Protein AF-A0A3A6MYH5-F1 (afdb_monomer_lite)

Structure (mmCIF, N/CA/C/O backbone):
data_AF-A0A3A6MYH5-F1
#
_entry.id   AF-A0A3A6MYH5-F1
#
loop_
_atom_site.group_PDB
_atom_site.id
_atom_site.type_symbol
_atom_site.label_atom_id
_atom_site.label_alt_id
_atom_site.label_comp_id
_atom_site.label_asym_id
_atom_site.label_entity_id
_atom_site.label_seq_id
_atom_site.pdbx_PDB_ins_code
_atom_site.Cartn_x
_atom_site.Cartn_y
_atom_site.Cartn_z
_atom_site.occupancy
_atom_site.B_iso_or_equiv
_atom_site.auth_seq_id
_atom_site.auth_comp_id
_atom_site.auth_asym_id
_atom_site.auth_atom_id
_atom_site.pdbx_PDB_model_num
ATOM 1 N N . PRO A 1 1 ? -27.499 5.795 -6.110 1.00 63.06 1 PRO A N 1
ATOM 2 C CA . PRO A 1 1 ? -26.720 5.529 -4.875 1.00 63.06 1 PRO A CA 1
ATOM 3 C C . PRO A 1 1 ? -27.034 6.570 -3.789 1.00 63.06 1 PRO A C 1
ATOM 5 O O . PRO A 1 1 ? -27.106 7.754 -4.104 1.00 63.06 1 PRO A O 1
ATOM 8 N N . LEU A 1 2 ? -27.246 6.127 -2.545 1.00 80.38 2 LEU A N 1
ATOM 9 C CA . LEU A 1 2 ? -27.516 6.984 -1.386 1.00 80.38 2 LEU A CA 1
ATOM 10 C C . LEU A 1 2 ? -26.314 6.906 -0.435 1.00 80.38 2 LEU A C 1
ATOM 12 O O . LEU A 1 2 ? -25.912 5.806 -0.068 1.00 80.38 2 LEU A O 1
ATOM 16 N N . ALA A 1 3 ? -25.744 8.046 -0.048 1.00 82.69 3 ALA A N 1
ATOM 17 C CA . ALA A 1 3 ? -24.767 8.112 1.037 1.00 82.69 3 ALA A CA 1
ATOM 18 C C . ALA A 1 3 ? -25.506 8.393 2.352 1.00 82.69 3 ALA A C 1
ATOM 20 O O . ALA A 1 3 ? -26.440 9.197 2.372 1.00 82.69 3 ALA A O 1
ATOM 21 N N . ARG A 1 4 ? -25.102 7.736 3.442 1.00 90.00 4 ARG A N 1
ATOM 22 C CA . ARG A 1 4 ? -25.662 7.949 4.781 1.00 90.00 4 ARG A CA 1
ATOM 23 C C . ARG A 1 4 ? -24.525 8.217 5.757 1.00 90.00 4 ARG A C 1
ATOM 25 O O . ARG A 1 4 ? -23.512 7.530 5.717 1.00 90.00 4 ARG A O 1
ATOM 32 N N . ALA A 1 5 ? -24.717 9.207 6.616 1.00 91.62 5 ALA A N 1
ATOM 33 C CA . ALA A 1 5 ? -23.819 9.479 7.724 1.00 91.62 5 ALA A CA 1
ATOM 34 C C . ALA A 1 5 ? -24.320 8.765 8.982 1.00 91.62 5 ALA A C 1
ATOM 36 O O . ALA A 1 5 ? -25.528 8.679 9.213 1.00 91.62 5 ALA A O 1
ATOM 37 N N . TYR A 1 6 ? -23.382 8.288 9.790 1.00 93.81 6 TYR A N 1
ATOM 38 C CA . TYR A 1 6 ? -23.635 7.743 11.116 1.00 93.81 6 TYR A CA 1
ATOM 39 C C . TYR A 1 6 ? -22.732 8.466 12.112 1.00 93.81 6 TYR A C 1
ATOM 41 O O . TYR A 1 6 ? -21.591 8.795 11.790 1.00 93.81 6 TYR A O 1
ATOM 49 N N . THR A 1 7 ? -23.245 8.718 13.313 1.00 95.06 7 THR A N 1
ATOM 50 C CA . THR A 1 7 ? -22.445 9.235 14.426 1.00 95.06 7 THR A CA 1
ATOM 51 C C . THR A 1 7 ? -21.938 8.054 15.237 1.00 95.06 7 THR A C 1
ATOM 53 O O . THR A 1 7 ? -22.735 7.252 15.719 1.00 95.06 7 THR A O 1
ATOM 56 N N . VAL A 1 8 ? -20.620 7.955 15.373 1.00 93.06 8 VAL A N 1
ATOM 57 C CA . VAL A 1 8 ? -19.935 6.945 16.187 1.00 93.06 8 VAL A CA 1
ATOM 58 C C . VAL A 1 8 ? -19.136 7.639 17.285 1.00 93.06 8 VAL A C 1
ATOM 60 O O . VAL A 1 8 ? -18.757 8.801 17.133 1.00 93.06 8 VAL A O 1
ATOM 63 N N . PHE A 1 9 ? -18.891 6.928 18.382 1.00 90.56 9 PHE A N 1
ATOM 64 C CA . PHE A 1 9 ? -18.101 7.402 19.516 1.00 90.56 9 PHE A CA 1
ATOM 65 C C . PHE A 1 9 ? -16.947 6.431 19.736 1.00 90.56 9 PHE A C 1
ATOM 67 O O . PHE A 1 9 ? -17.145 5.216 19.681 1.00 90.56 9 PHE A O 1
ATOM 74 N N . ASN A 1 10 ? -15.746 6.957 19.968 1.00 89.19 10 ASN A N 1
ATOM 75 C CA . ASN A 1 10 ? -14.631 6.133 20.416 1.00 89.19 10 ASN A CA 1
ATOM 76 C C . ASN A 1 10 ? -14.952 5.583 21.819 1.00 89.19 10 ASN A C 1
ATOM 78 O O . ASN A 1 10 ? -15.598 6.264 22.616 1.00 89.19 10 ASN A O 1
ATOM 82 N N . VAL A 1 11 ? -14.491 4.369 22.128 1.00 86.44 11 VAL A N 1
ATOM 83 C CA . VAL A 1 11 ? -14.696 3.715 23.432 1.00 86.44 11 VAL A CA 1
ATOM 84 C C . VAL A 1 11 ? -14.285 4.615 24.603 1.00 86.44 11 VAL A C 1
ATOM 86 O O . VAL A 1 11 ? -14.998 4.669 25.603 1.00 86.44 11 VAL A O 1
ATOM 89 N N . GLU A 1 12 ? -13.205 5.388 24.464 1.00 86.06 12 GLU A N 1
ATOM 90 C CA . GLU A 1 12 ? -12.712 6.329 25.482 1.00 86.06 12 GLU A CA 1
ATOM 91 C C . GLU A 1 12 ? -13.700 7.465 25.800 1.00 86.06 12 GLU A C 1
ATOM 93 O O . GLU A 1 12 ? -13.618 8.101 26.851 1.00 86.06 12 GLU A O 1
ATOM 98 N N . GLN A 1 13 ? -14.658 7.727 24.907 1.00 91.06 13 GLN A N 1
ATOM 99 C CA . GLN A 1 13 ? -15.693 8.749 25.080 1.00 91.06 13 GLN A CA 1
ATOM 100 C C . GLN A 1 13 ? -16.941 8.208 25.797 1.00 91.06 13 GLN A C 1
ATOM 102 O O . GLN A 1 13 ? -17.850 8.978 26.121 1.00 91.06 13 GLN A O 1
ATOM 107 N N . CYS A 1 14 ? -17.010 6.900 26.050 1.00 90.69 14 CYS A N 1
ATOM 108 C CA . CYS A 1 14 ? -18.156 6.233 26.654 1.00 90.69 14 CYS A CA 1
ATOM 109 C C . CYS A 1 14 ? -17.883 5.844 28.117 1.00 90.69 14 CYS A C 1
ATOM 111 O O . CYS A 1 14 ? -16.757 5.582 28.525 1.00 90.69 14 CYS A O 1
ATOM 113 N N . LYS A 1 15 ? -18.941 5.785 28.934 1.00 89.81 15 LYS A N 1
ATOM 114 C CA . LYS A 1 15 ? -18.888 5.324 30.334 1.00 89.81 15 LYS A CA 1
ATOM 115 C C . LYS A 1 15 ? -19.755 4.082 30.500 1.00 89.81 15 LYS A C 1
ATOM 117 O O . LYS A 1 15 ? -20.786 3.976 29.847 1.00 89.81 15 LYS A O 1
ATOM 122 N N . GLY A 1 16 ? -19.369 3.187 31.409 1.00 88.75 16 GLY A N 1
ATOM 123 C CA . GLY A 1 16 ? -20.146 1.981 31.728 1.00 88.75 16 GLY A CA 1
ATOM 124 C C . GLY A 1 16 ? -20.077 0.874 30.672 1.00 88.75 16 GLY A C 1
ATOM 125 O O . GLY A 1 16 ? -20.855 -0.071 30.750 1.00 88.75 16 GLY A O 1
ATOM 126 N N . LEU A 1 17 ? -19.161 0.975 29.702 1.00 85.56 17 LEU A N 1
ATOM 127 C CA . LEU A 1 17 ? -18.882 -0.108 28.765 1.00 85.56 17 LEU A CA 1
ATOM 128 C C . LEU A 1 17 ? -17.960 -1.139 29.419 1.00 85.56 17 LEU A C 1
ATOM 130 O O . LEU A 1 17 ? -16.910 -0.789 29.955 1.00 85.56 17 LEU A O 1
ATOM 134 N N . TYR A 1 18 ? -18.350 -2.406 29.330 1.00 81.94 18 TYR A N 1
ATOM 135 C CA . TYR A 1 18 ? -17.511 -3.548 29.672 1.00 81.94 18 TYR A CA 1
ATOM 136 C C . TYR A 1 18 ? -17.090 -4.221 28.371 1.00 81.94 18 TYR A C 1
ATOM 138 O O . TYR A 1 18 ? -17.851 -4.991 27.789 1.00 81.94 18 TYR A O 1
ATOM 146 N N . LEU A 1 19 ? -15.896 -3.882 27.896 1.00 79.88 19 LEU A N 1
ATOM 147 C CA . LEU A 1 19 ? -15.294 -4.477 26.709 1.00 79.88 19 LEU A CA 1
ATOM 148 C C . LEU A 1 19 ? -14.090 -5.325 27.128 1.00 79.88 19 LEU A C 1
ATOM 150 O O . LEU A 1 19 ? -13.456 -5.007 28.141 1.00 79.88 19 LEU A O 1
ATOM 154 N N . PRO A 1 20 ? -13.763 -6.393 26.380 1.00 79.12 20 PRO A N 1
ATOM 155 C CA . PRO A 1 20 ? -12.458 -7.022 26.524 1.00 79.12 20 PRO A CA 1
ATOM 156 C C . PRO A 1 20 ? -11.370 -5.957 26.340 1.00 79.12 20 PRO A C 1
ATOM 158 O O . PRO A 1 20 ? -11.556 -4.999 25.583 1.00 79.12 20 PRO A O 1
ATOM 161 N N . ALA A 1 21 ? -10.257 -6.098 27.062 1.00 72.19 21 ALA A N 1
ATOM 162 C CA . ALA A 1 21 ? -9.110 -5.231 26.837 1.00 72.19 21 ALA A CA 1
ATOM 163 C C . ALA A 1 21 ? -8.733 -5.312 25.353 1.00 72.19 21 ALA A C 1
ATOM 165 O O . ALA A 1 21 ? -8.678 -6.408 24.796 1.00 72.19 21 ALA A O 1
ATOM 166 N N . LEU A 1 22 ? -8.504 -4.157 24.722 1.00 68.06 22 LEU A N 1
ATOM 167 C CA . LEU A 1 22 ? -7.822 -4.145 23.436 1.00 68.06 22 LEU A CA 1
ATOM 168 C C . LEU A 1 22 ? -6.457 -4.775 23.693 1.00 68.06 22 LEU A C 1
ATOM 170 O O . LEU A 1 22 ? -5.698 -4.266 24.522 1.00 68.06 22 LEU A O 1
ATOM 174 N N . GLU A 1 23 ? -6.186 -5.913 23.060 1.00 62.78 23 GLU A N 1
ATOM 175 C CA . GLU A 1 23 ? -4.842 -6.465 23.100 1.00 62.78 23 GLU A CA 1
ATOM 176 C C . GLU A 1 23 ? -3.922 -5.411 22.493 1.00 62.78 23 GLU A C 1
ATOM 178 O O . GLU A 1 23 ? -4.184 -4.885 21.408 1.00 62.78 23 GLU A O 1
ATOM 183 N N . ALA A 1 24 ? -2.896 -5.016 23.247 1.00 58.56 24 ALA A N 1
ATOM 184 C CA . ALA A 1 24 ? -1.855 -4.185 22.677 1.00 58.56 24 ALA A CA 1
ATOM 185 C C . ALA A 1 24 ? -1.285 -4.967 21.494 1.00 58.56 24 ALA A C 1
ATOM 187 O O . ALA A 1 24 ? -0.950 -6.140 21.668 1.00 58.56 24 ALA A O 1
ATOM 188 N N . SER A 1 25 ? -1.202 -4.340 20.316 1.00 60.69 25 SER A N 1
ATOM 189 C CA . SER A 1 25 ? -0.478 -4.937 19.198 1.00 60.69 25 SER A CA 1
ATOM 190 C C . SER A 1 25 ? 0.881 -5.379 19.719 1.00 60.69 25 SER A C 1
ATOM 192 O O . SER A 1 25 ? 1.604 -4.574 20.316 1.00 60.69 25 SER A O 1
ATOM 194 N N . GLU A 1 26 ? 1.180 -6.670 19.572 1.00 57.62 26 GLU A N 1
ATOM 195 C CA . GLU A 1 26 ? 2.485 -7.190 19.945 1.00 57.62 26 GLU A CA 1
ATOM 196 C C . GLU A 1 26 ? 3.549 -6.345 19.244 1.00 57.62 26 GLU A C 1
ATOM 198 O O . GLU A 1 26 ? 3.376 -5.935 18.092 1.00 57.62 26 GLU A O 1
ATOM 203 N N . VAL A 1 27 ? 4.631 -6.033 19.959 1.00 58.81 27 VAL A N 1
ATOM 204 C CA . VAL A 1 27 ? 5.787 -5.392 19.336 1.00 58.81 27 VAL A CA 1
ATOM 205 C C . VAL A 1 27 ? 6.336 -6.408 18.347 1.00 58.81 27 VAL A C 1
ATOM 207 O O . VAL A 1 27 ? 6.975 -7.380 18.749 1.00 58.81 27 VAL A O 1
ATOM 210 N N . VAL A 1 28 ? 6.015 -6.224 17.069 1.00 63.75 28 VAL A N 1
ATOM 211 C CA . VAL A 1 28 ? 6.538 -7.083 16.016 1.00 63.75 28 VAL A CA 1
ATOM 212 C C . VAL A 1 28 ? 8.024 -6.793 15.905 1.00 63.75 28 VAL A C 1
ATOM 214 O O . VAL A 1 28 ? 8.435 -5.639 15.799 1.00 63.75 28 VAL A O 1
ATOM 217 N N . ASP A 1 29 ? 8.826 -7.850 15.974 1.00 67.75 29 ASP A N 1
ATOM 218 C CA . ASP A 1 29 ? 10.242 -7.772 15.654 1.00 67.75 29 ASP A CA 1
ATOM 219 C C . ASP A 1 29 ? 10.374 -7.300 14.201 1.00 67.75 29 ASP A C 1
ATOM 221 O O . ASP A 1 29 ? 10.027 -8.031 13.270 1.00 67.75 29 ASP A O 1
ATOM 225 N N . GLU A 1 30 ? 10.830 -6.060 14.010 1.00 66.38 30 GLU A N 1
ATOM 226 C CA . GLU A 1 30 ? 10.984 -5.458 12.685 1.00 66.38 30 GLU A CA 1
ATOM 227 C C . GLU A 1 30 ? 11.895 -6.311 11.787 1.00 66.38 30 GLU A C 1
ATOM 229 O O . GLU A 1 30 ? 11.668 -6.381 10.575 1.00 66.38 30 GLU A O 1
ATOM 234 N N . GLU A 1 31 ? 12.876 -7.013 12.372 1.00 69.06 31 GLU A N 1
ATOM 235 C CA . GLU A 1 31 ? 13.795 -7.892 11.644 1.00 69.06 31 GLU A CA 1
ATOM 236 C C . GLU A 1 31 ? 13.121 -9.185 11.154 1.00 69.06 31 GLU A C 1
ATOM 238 O O . GLU A 1 31 ? 13.596 -9.778 10.186 1.00 69.06 31 GLU A O 1
ATOM 243 N N . ASN A 1 32 ? 11.997 -9.595 11.759 1.00 73.44 32 ASN A N 1
ATOM 244 C CA . ASN A 1 32 ? 11.302 -10.860 11.487 1.00 73.44 32 ASN A CA 1
ATOM 245 C C . ASN A 1 32 ? 9.779 -10.697 11.299 1.00 73.44 32 ASN A C 1
ATOM 247 O O . ASN A 1 32 ? 8.996 -11.556 11.711 1.00 73.44 32 ASN A O 1
ATOM 251 N N . ASN A 1 33 ? 9.328 -9.615 10.657 1.00 89.19 33 ASN A N 1
ATOM 252 C CA . ASN A 1 33 ? 7.905 -9.416 10.371 1.00 89.19 33 ASN A CA 1
ATOM 253 C C . ASN A 1 33 ? 7.404 -10.369 9.266 1.00 89.19 33 ASN A C 1
ATOM 255 O O . ASN A 1 33 ? 7.380 -10.032 8.081 1.00 89.19 33 ASN A O 1
ATOM 259 N N . GLU A 1 34 ? 6.974 -11.572 9.655 1.00 91.50 34 GLU A N 1
ATOM 260 C CA . GLU A 1 34 ? 6.542 -12.624 8.724 1.00 91.50 34 GLU A CA 1
ATOM 261 C C . GLU A 1 34 ? 5.390 -12.198 7.802 1.00 91.50 34 GLU A C 1
ATOM 263 O O . GLU A 1 34 ? 5.313 -12.650 6.657 1.00 91.50 34 GLU A O 1
ATOM 268 N N . LEU A 1 35 ? 4.476 -11.349 8.284 1.00 93.06 35 LEU A N 1
ATOM 269 C CA . LEU A 1 35 ? 3.351 -10.857 7.484 1.00 93.06 35 LEU A CA 1
ATOM 270 C C . LEU A 1 35 ? 3.838 -9.914 6.384 1.00 93.06 35 LEU A C 1
ATOM 272 O O . LEU A 1 35 ? 3.431 -10.054 5.228 1.00 93.06 35 LEU A O 1
ATOM 276 N N . ALA A 1 36 ? 4.746 -9.000 6.729 1.00 94.44 36 ALA A N 1
ATOM 277 C CA . ALA A 1 36 ? 5.358 -8.104 5.761 1.00 94.44 36 ALA A CA 1
ATOM 278 C C . ALA A 1 36 ? 6.161 -8.883 4.714 1.00 94.44 36 ALA A C 1
ATOM 280 O O . ALA A 1 36 ? 5.970 -8.691 3.512 1.00 94.44 36 ALA A O 1
ATOM 281 N N . GLU A 1 37 ? 6.983 -9.838 5.150 1.00 94.94 37 GLU A N 1
ATOM 282 C CA . GLU A 1 37 ? 7.772 -10.677 4.246 1.00 94.94 37 GLU A CA 1
ATOM 283 C C . GLU A 1 37 ? 6.891 -11.480 3.281 1.00 94.94 37 GLU A C 1
ATOM 285 O O . GLU A 1 37 ? 7.183 -11.526 2.086 1.00 94.94 37 GLU A O 1
ATOM 290 N N . LYS A 1 38 ? 5.766 -12.046 3.747 1.00 95.88 38 LYS A N 1
ATOM 291 C CA . LYS A 1 38 ? 4.799 -12.740 2.875 1.00 95.88 38 LYS A CA 1
ATOM 292 C C . LYS A 1 38 ? 4.293 -11.837 1.754 1.00 95.88 38 LYS A C 1
ATOM 294 O O . LYS A 1 38 ? 4.289 -12.263 0.598 1.00 95.88 38 LYS A O 1
ATOM 299 N N . ILE A 1 39 ? 3.910 -10.599 2.064 1.00 97.69 39 ILE A N 1
ATOM 300 C CA . ILE A 1 39 ? 3.453 -9.629 1.058 1.00 97.69 39 ILE A CA 1
ATOM 301 C C . ILE A 1 39 ? 4.556 -9.335 0.033 1.00 97.69 39 ILE A C 1
ATOM 303 O O . ILE A 1 39 ? 4.285 -9.284 -1.168 1.00 97.69 39 ILE A O 1
ATOM 307 N N . LEU A 1 40 ? 5.806 -9.194 0.479 1.00 97.06 40 LEU A N 1
ATOM 308 C CA . LEU A 1 40 ? 6.945 -8.912 -0.399 1.00 97.06 40 LEU A CA 1
ATOM 309 C C . LEU A 1 40 ? 7.258 -10.052 -1.383 1.00 97.06 40 LEU A C 1
ATOM 311 O O . LEU A 1 40 ? 7.894 -9.799 -2.405 1.00 97.06 40 LEU A O 1
ATOM 315 N N . THR A 1 41 ? 6.788 -11.279 -1.126 1.00 97.19 41 THR A N 1
ATOM 316 C CA . THR A 1 41 ? 6.940 -12.411 -2.061 1.00 97.19 41 THR A CA 1
ATOM 317 C C . THR A 1 41 ? 5.955 -12.401 -3.235 1.00 97.19 41 THR A C 1
ATOM 319 O O . THR A 1 41 ? 6.116 -13.190 -4.166 1.00 97.19 41 THR A O 1
ATOM 322 N N . LEU A 1 42 ? 4.927 -11.543 -3.202 1.00 97.88 42 LEU A N 1
ATOM 323 C CA . LEU A 1 42 ? 3.883 -11.505 -4.230 1.00 97.88 42 LEU A CA 1
ATOM 324 C C . LEU A 1 42 ? 4.377 -10.976 -5.592 1.00 97.88 42 LEU A C 1
ATOM 326 O O . LEU A 1 42 ? 4.126 -11.642 -6.601 1.00 97.88 42 LEU A O 1
ATOM 330 N N . PRO A 1 43 ? 5.024 -9.796 -5.677 1.00 97.69 43 PRO A N 1
ATOM 331 C CA . PRO A 1 43 ? 5.578 -9.293 -6.931 1.00 97.69 43 PRO A CA 1
ATOM 332 C C . PRO A 1 43 ? 6.964 -9.887 -7.222 1.00 97.69 43 PRO A C 1
ATOM 334 O O . PRO A 1 43 ? 7.665 -10.369 -6.334 1.00 97.69 43 PRO A O 1
ATOM 337 N N . GLU A 1 44 ? 7.429 -9.747 -8.466 1.00 97.75 44 GLU A N 1
ATOM 338 C CA . GLU A 1 44 ? 8.856 -9.900 -8.755 1.00 97.75 44 GLU A CA 1
ATOM 339 C C . GLU A 1 44 ? 9.617 -8.668 -8.223 1.00 97.75 44 GLU A C 1
ATOM 341 O O . GLU A 1 44 ? 9.682 -7.623 -8.881 1.00 97.75 44 GLU A O 1
ATOM 346 N N . LEU A 1 45 ? 10.158 -8.794 -7.006 1.00 97.12 45 LEU A N 1
ATOM 347 C CA . LEU A 1 45 ? 10.922 -7.761 -6.306 1.00 97.12 45 LEU A CA 1
ATOM 348 C C . LEU A 1 45 ? 12.426 -7.981 -6.492 1.00 97.12 45 LEU A C 1
ATOM 350 O O . LEU A 1 45 ? 12.958 -9.041 -6.171 1.00 97.12 45 LEU A O 1
ATOM 354 N N . ASN A 1 46 ? 13.120 -6.954 -6.980 1.00 96.00 46 ASN A N 1
ATOM 355 C CA . ASN A 1 46 ? 14.571 -6.948 -7.142 1.00 96.00 46 ASN A CA 1
ATOM 356 C C . ASN A 1 46 ? 15.210 -5.826 -6.323 1.00 96.00 46 ASN A C 1
ATOM 358 O O . ASN A 1 46 ? 14.667 -4.723 -6.242 1.00 96.00 46 ASN A O 1
ATOM 362 N N . HIS A 1 47 ? 16.406 -6.076 -5.787 1.00 95.94 47 HIS A N 1
ATOM 363 C CA . HIS A 1 47 ? 17.203 -5.046 -5.125 1.00 95.94 47 HIS A CA 1
ATOM 364 C C . HIS A 1 47 ? 18.258 -4.465 -6.063 1.00 95.94 47 HIS A C 1
ATOM 366 O O . HIS A 1 47 ? 19.042 -5.199 -6.666 1.00 95.94 47 HIS A O 1
ATOM 372 N N . GLY A 1 48 ? 18.303 -3.140 -6.178 1.00 89.94 48 GLY A N 1
ATOM 373 C CA . GLY A 1 48 ? 19.286 -2.441 -6.997 1.00 89.94 48 GLY A CA 1
ATOM 374 C C . GLY A 1 48 ? 18.973 -0.960 -7.189 1.00 89.94 48 GLY A C 1
ATOM 375 O O . GLY A 1 48 ? 17.875 -0.487 -6.911 1.00 89.94 48 GLY A O 1
ATOM 376 N N . GLY A 1 49 ? 19.956 -0.213 -7.693 1.00 84.31 49 GLY A N 1
ATOM 377 C CA . GLY A 1 49 ? 19.819 1.230 -7.890 1.00 84.31 49 GLY A CA 1
ATOM 378 C C . GLY A 1 49 ? 19.701 2.007 -6.573 1.00 84.31 49 GLY A C 1
ATOM 379 O O . GLY A 1 49 ? 20.092 1.525 -5.515 1.00 84.31 49 GLY A O 1
ATOM 380 N N . GLY A 1 50 ? 19.203 3.243 -6.659 1.00 84.69 50 GLY A N 1
ATOM 381 C CA . GLY A 1 50 ? 19.050 4.144 -5.507 1.00 84.69 50 GLY A CA 1
ATOM 382 C C . GLY A 1 50 ? 17.639 4.702 -5.324 1.00 84.69 50 GLY A C 1
ATOM 383 O O . GLY A 1 50 ? 17.461 5.639 -4.554 1.00 84.69 50 GLY A O 1
ATOM 384 N N . ARG A 1 51 ? 16.644 4.194 -6.063 1.00 88.12 51 ARG A N 1
ATOM 385 C CA . ARG A 1 51 ? 15.241 4.624 -5.960 1.00 88.12 51 ARG A CA 1
ATOM 386 C C . ARG A 1 51 ? 14.328 3.410 -6.053 1.00 88.12 51 ARG A C 1
ATOM 388 O O . ARG A 1 51 ? 14.606 2.514 -6.848 1.00 88.12 51 ARG A O 1
ATOM 395 N N . ALA A 1 52 ? 13.271 3.411 -5.249 1.00 94.50 52 ALA A N 1
ATOM 396 C CA . ALA A 1 52 ? 12.193 2.445 -5.372 1.00 94.50 52 ALA A CA 1
ATOM 397 C C . ALA A 1 52 ? 11.292 2.813 -6.559 1.00 94.50 52 ALA A C 1
ATOM 399 O O . ALA A 1 52 ? 11.124 4.003 -6.842 1.00 94.50 52 ALA A O 1
ATOM 400 N N . CYS A 1 53 ? 10.798 1.807 -7.283 1.00 95.75 53 CYS A N 1
ATOM 401 C CA . CYS A 1 53 ? 9.740 1.982 -8.276 1.00 95.75 53 CYS A CA 1
ATOM 402 C C . CYS A 1 53 ? 9.109 0.653 -8.711 1.00 95.75 53 CYS A C 1
ATOM 404 O O . CYS A 1 53 ? 9.786 -0.363 -8.904 1.00 95.75 53 CYS A O 1
ATOM 406 N N . TYR A 1 54 ? 7.815 0.698 -8.997 1.00 97.44 54 TYR A N 1
ATOM 407 C CA . TYR A 1 54 ? 7.123 -0.256 -9.845 1.00 97.44 54 TYR A CA 1
ATOM 408 C C . TYR A 1 54 ? 7.286 0.115 -11.328 1.00 97.44 54 TYR A C 1
ATOM 410 O O . TYR A 1 54 ? 7.079 1.257 -11.737 1.00 97.44 54 TYR A O 1
ATOM 418 N N . THR A 1 55 ? 7.642 -0.863 -12.164 1.00 96.44 55 THR A N 1
ATOM 419 C CA . THR A 1 55 ? 7.784 -0.704 -13.618 1.00 96.44 55 THR A CA 1
ATOM 420 C C . THR A 1 55 ? 6.697 -1.497 -14.354 1.00 96.44 55 THR A C 1
ATOM 422 O O . THR A 1 55 ? 6.832 -2.714 -14.502 1.00 96.44 55 THR A O 1
ATOM 425 N N . PRO A 1 56 ? 5.647 -0.841 -14.891 1.00 94.88 56 PRO A N 1
ATOM 426 C CA . PRO A 1 56 ? 4.529 -1.537 -15.534 1.00 94.88 56 PRO A CA 1
ATOM 427 C C . PRO A 1 56 ? 4.910 -2.372 -16.760 1.00 94.88 56 PRO A C 1
ATOM 429 O O . PRO A 1 56 ? 4.312 -3.409 -17.006 1.00 94.88 56 PRO A O 1
ATOM 432 N N . SER A 1 57 ? 5.905 -1.943 -17.544 1.00 95.94 57 SER A N 1
ATOM 433 C CA . SER A 1 57 ? 6.290 -2.627 -18.789 1.00 95.94 57 SER A CA 1
ATOM 434 C C . SER A 1 57 ? 6.958 -3.985 -18.571 1.00 95.94 57 SER A C 1
ATOM 436 O O . SER A 1 57 ? 6.922 -4.830 -19.463 1.00 95.94 57 SER A O 1
ATOM 438 N N . THR A 1 58 ? 7.588 -4.183 -17.414 1.00 96.25 58 THR A N 1
ATOM 439 C CA . THR A 1 58 ? 8.264 -5.431 -17.033 1.00 96.25 58 THR A CA 1
ATOM 440 C C . THR A 1 58 ? 7.560 -6.148 -15.888 1.00 96.25 58 THR A C 1
ATOM 442 O O . THR A 1 58 ? 8.000 -7.222 -15.496 1.00 96.25 58 THR A O 1
ATOM 445 N N . ASP A 1 59 ? 6.489 -5.553 -15.368 1.00 97.69 59 ASP A N 1
ATOM 446 C CA . ASP A 1 59 ? 5.732 -5.987 -14.202 1.00 97.69 59 ASP A CA 1
ATOM 447 C C . ASP A 1 59 ? 6.578 -6.297 -12.951 1.00 97.69 59 ASP A C 1
ATOM 449 O O . ASP A 1 59 ? 6.357 -7.281 -12.244 1.00 97.69 59 ASP A O 1
ATOM 453 N N . ARG A 1 60 ? 7.575 -5.447 -12.677 1.00 97.56 60 ARG A N 1
ATOM 454 C CA . ARG A 1 60 ? 8.574 -5.649 -11.612 1.00 97.56 60 ARG A CA 1
ATOM 455 C C . ARG A 1 60 ? 8.646 -4.478 -10.654 1.00 97.56 60 ARG A C 1
ATOM 457 O O . ARG A 1 60 ? 8.473 -3.331 -11.065 1.00 97.56 60 ARG A O 1
ATOM 464 N N . ILE A 1 61 ? 8.996 -4.771 -9.407 1.00 98.31 61 ILE A N 1
ATOM 465 C CA . ILE A 1 61 ? 9.351 -3.766 -8.404 1.00 98.31 61 ILE A CA 1
ATOM 466 C C . ILE A 1 61 ? 10.867 -3.776 -8.220 1.00 98.31 61 ILE A C 1
ATOM 468 O O . ILE A 1 61 ? 11.483 -4.832 -8.076 1.00 98.31 61 ILE A O 1
ATOM 472 N N . THR A 1 62 ? 11.470 -2.592 -8.230 1.00 97.88 62 THR A N 1
ATOM 473 C CA . THR A 1 62 ? 12.868 -2.389 -7.843 1.00 97.88 62 THR A CA 1
ATOM 474 C C . THR A 1 62 ? 12.905 -1.636 -6.524 1.00 97.88 62 THR A C 1
ATOM 476 O O . THR A 1 62 ? 12.225 -0.626 -6.385 1.00 97.88 62 THR A O 1
ATOM 479 N N . MET A 1 63 ? 13.703 -2.114 -5.573 1.00 97.44 63 MET A N 1
ATOM 480 C CA . MET A 1 63 ? 13.936 -1.482 -4.274 1.00 97.44 63 MET A CA 1
ATOM 481 C C . MET A 1 63 ? 15.438 -1.229 -4.077 1.00 97.44 63 MET A C 1
ATOM 483 O O . MET A 1 63 ? 16.250 -2.070 -4.465 1.00 97.44 63 MET A O 1
ATOM 487 N N . PRO A 1 64 ? 15.861 -0.131 -3.429 1.00 96.56 64 PRO A N 1
ATOM 488 C CA . PRO A 1 64 ? 17.197 -0.059 -2.842 1.00 96.56 64 PRO A CA 1
ATOM 489 C C . PRO A 1 64 ? 17.406 -1.212 -1.841 1.00 96.56 64 PRO A C 1
ATOM 491 O O . PRO A 1 64 ? 16.423 -1.720 -1.291 1.00 96.56 64 PRO A O 1
ATOM 494 N N . PRO A 1 65 ? 18.651 -1.654 -1.589 1.00 94.88 65 PRO A N 1
ATOM 495 C CA . PRO A 1 65 ? 18.912 -2.678 -0.580 1.00 94.88 65 PRO A CA 1
ATOM 496 C C . PRO A 1 65 ? 18.443 -2.207 0.807 1.00 94.88 65 PRO A C 1
ATOM 498 O O . PRO A 1 65 ? 18.388 -1.008 1.074 1.00 94.88 65 PRO A O 1
ATOM 501 N N . ARG A 1 66 ? 18.074 -3.147 1.687 1.00 93.69 66 ARG A N 1
ATOM 502 C CA . ARG A 1 66 ? 17.471 -2.836 3.001 1.00 93.69 66 ARG A CA 1
ATOM 503 C C . ARG A 1 66 ? 18.340 -1.908 3.856 1.00 93.69 66 ARG A C 1
ATOM 505 O O . ARG A 1 66 ? 17.810 -1.026 4.515 1.00 93.69 66 ARG A O 1
ATOM 512 N N . ASP A 1 67 ? 19.658 -2.071 3.792 1.00 93.62 67 ASP A N 1
ATOM 513 C CA . ASP A 1 67 ? 20.648 -1.268 4.522 1.00 93.62 67 ASP A CA 1
ATOM 514 C C . ASP A 1 67 ? 20.804 0.173 4.000 1.00 93.62 67 ASP A C 1
ATOM 516 O O . ASP A 1 67 ? 21.453 0.993 4.646 1.00 93.62 67 ASP A O 1
ATOM 520 N N . ALA A 1 68 ? 20.199 0.504 2.853 1.00 93.56 68 ALA A N 1
ATOM 521 C CA . ALA A 1 68 ? 20.108 1.874 2.355 1.00 93.56 68 ALA A CA 1
ATOM 522 C C . ALA A 1 68 ? 18.947 2.666 2.982 1.00 93.56 68 ALA A C 1
ATOM 524 O O . ALA A 1 68 ? 18.870 3.880 2.785 1.00 93.56 68 ALA A O 1
ATOM 525 N N . PHE A 1 69 ? 18.041 2.000 3.704 1.00 91.88 69 PHE A N 1
ATOM 526 C CA . PHE A 1 69 ? 16.946 2.641 4.424 1.00 91.88 69 PHE A CA 1
ATOM 527 C C . PHE A 1 69 ? 17.351 2.957 5.864 1.00 91.88 69 PHE A C 1
ATOM 529 O O . PHE A 1 69 ? 18.182 2.283 6.463 1.00 91.88 69 PHE A O 1
ATOM 536 N N . GLU A 1 70 ? 16.741 4.000 6.420 1.00 91.19 70 GLU A N 1
ATOM 537 C CA . GLU A 1 70 ? 16.985 4.449 7.795 1.00 91.19 70 GLU A CA 1
ATOM 538 C C . GLU A 1 70 ? 16.581 3.398 8.840 1.00 91.19 70 GLU A C 1
ATOM 540 O O . GLU A 1 70 ? 17.263 3.235 9.850 1.00 91.19 70 GLU A O 1
ATOM 545 N N . ASN A 1 71 ? 15.497 2.670 8.573 1.00 90.88 71 ASN A N 1
ATOM 546 C CA . ASN A 1 71 ? 15.018 1.536 9.354 1.00 90.88 71 ASN A CA 1
ATOM 547 C C . ASN A 1 71 ? 14.166 0.609 8.461 1.00 90.88 71 ASN A C 1
ATOM 549 O O . ASN A 1 71 ? 13.909 0.908 7.285 1.00 90.88 71 ASN A O 1
ATOM 553 N N . LEU A 1 72 ? 13.723 -0.525 9.010 1.00 92.06 72 LEU A N 1
ATOM 554 C CA . LEU A 1 72 ? 12.921 -1.497 8.267 1.00 92.06 72 LEU A CA 1
ATOM 555 C C . LEU A 1 72 ? 11.478 -1.032 8.038 1.00 92.06 72 LEU A C 1
ATOM 557 O O . LEU A 1 72 ? 10.911 -1.364 6.998 1.00 92.06 72 LEU A O 1
ATOM 561 N N . ASN A 1 73 ? 10.909 -0.203 8.915 1.00 91.50 73 ASN A N 1
ATOM 562 C CA . ASN A 1 73 ? 9.580 0.380 8.698 1.00 91.50 73 ASN A CA 1
ATOM 563 C C . ASN A 1 73 ? 9.538 1.216 7.416 1.00 91.50 73 ASN A C 1
ATOM 565 O O . ASN A 1 73 ? 8.620 1.067 6.610 1.00 91.50 73 ASN A O 1
ATOM 569 N N . PHE A 1 74 ? 10.571 2.025 7.161 1.00 92.06 74 PHE A N 1
ATOM 570 C CA . PHE A 1 74 ? 10.699 2.758 5.905 1.00 92.06 74 PHE A CA 1
ATOM 571 C C . PHE A 1 74 ? 10.845 1.828 4.706 1.00 92.06 74 PHE A C 1
ATOM 573 O O . PHE A 1 74 ? 10.218 2.068 3.676 1.00 92.06 74 PHE A O 1
ATOM 580 N N . TYR A 1 75 ? 11.637 0.764 4.833 1.00 94.25 75 TYR A N 1
ATOM 581 C CA . TYR A 1 75 ? 11.783 -0.219 3.764 1.00 94.25 75 TYR A CA 1
ATOM 582 C C . TYR A 1 75 ? 10.435 -0.869 3.408 1.00 94.25 75 TYR A C 1
ATOM 584 O O . TYR A 1 75 ? 10.054 -0.885 2.235 1.00 94.25 75 TYR A O 1
ATOM 592 N N . TYR A 1 76 ? 9.688 -1.358 4.403 1.00 94.88 76 TYR A N 1
ATOM 593 C CA . TYR A 1 76 ? 8.386 -1.990 4.184 1.00 94.88 76 TYR A CA 1
ATOM 594 C C . TYR A 1 76 ? 7.333 -0.994 3.700 1.00 94.88 76 TYR A C 1
ATOM 596 O O . TYR A 1 76 ? 6.619 -1.298 2.751 1.00 94.88 76 TYR A O 1
ATOM 604 N N . GLY A 1 77 ? 7.267 0.208 4.278 1.00 94.38 77 GLY A N 1
ATOM 605 C CA . GLY A 1 77 ? 6.345 1.256 3.841 1.00 94.38 77 GLY A CA 1
ATOM 606 C C . GLY A 1 77 ? 6.560 1.644 2.376 1.00 94.38 77 GLY A C 1
ATOM 607 O O . GLY A 1 77 ? 5.602 1.706 1.605 1.00 94.38 77 GLY A O 1
ATOM 608 N N . THR A 1 78 ? 7.818 1.815 1.954 1.00 95.00 78 THR A N 1
ATOM 609 C CA . THR A 1 78 ? 8.154 2.057 0.544 1.00 95.00 78 THR A CA 1
ATOM 610 C C . THR A 1 78 ? 7.821 0.849 -0.333 1.00 95.00 78 THR A C 1
ATOM 612 O O . THR A 1 78 ? 7.230 1.018 -1.396 1.00 95.00 78 THR A O 1
ATOM 615 N N . ALA A 1 79 ? 8.120 -0.379 0.103 1.00 96.50 79 ALA A N 1
ATOM 616 C CA . ALA A 1 79 ? 7.744 -1.575 -0.651 1.00 96.50 79 ALA A CA 1
ATOM 617 C C . ALA A 1 79 ? 6.220 -1.683 -0.828 1.00 96.50 79 ALA A C 1
ATOM 619 O O . ALA A 1 79 ? 5.749 -2.009 -1.915 1.00 96.50 79 ALA A O 1
ATOM 620 N N . TYR A 1 80 ? 5.440 -1.375 0.209 1.00 97.44 80 TYR A N 1
ATOM 621 C CA . TYR A 1 80 ? 3.981 -1.385 0.155 1.00 97.44 80 TYR A CA 1
ATOM 622 C C . TYR A 1 80 ? 3.436 -0.351 -0.818 1.00 97.44 80 TYR A C 1
ATOM 624 O O . TYR A 1 80 ? 2.550 -0.693 -1.595 1.00 97.44 80 TYR A O 1
ATOM 632 N N . HIS A 1 81 ? 3.987 0.863 -0.837 1.00 96.94 81 HIS A N 1
ATOM 633 C CA . HIS A 1 81 ? 3.634 1.877 -1.832 1.00 96.94 81 HIS A CA 1
ATOM 634 C C . HIS A 1 81 ? 3.781 1.321 -3.261 1.00 96.94 81 HIS A C 1
ATOM 636 O O . HIS A 1 81 ? 2.821 1.315 -4.040 1.00 96.94 81 HIS A O 1
ATOM 642 N N . GLU A 1 82 ? 4.941 0.739 -3.578 1.00 97.75 82 GLU A N 1
ATOM 643 C CA . GLU A 1 82 ? 5.188 0.158 -4.903 1.00 97.75 82 GLU A CA 1
ATOM 644 C C . GLU A 1 82 ? 4.324 -1.079 -5.188 1.00 97.75 82 GLU A C 1
ATOM 646 O O . GLU A 1 82 ? 3.898 -1.302 -6.322 1.00 97.75 82 GLU A O 1
ATOM 651 N N . ILE A 1 83 ? 4.014 -1.885 -4.170 1.00 98.56 83 ILE A N 1
ATOM 652 C CA . ILE A 1 83 ? 3.107 -3.034 -4.290 1.00 98.56 83 ILE A CA 1
ATOM 653 C C . ILE A 1 83 ? 1.686 -2.567 -4.597 1.00 98.56 83 ILE A C 1
ATOM 655 O O . ILE A 1 83 ? 1.004 -3.176 -5.427 1.00 98.56 83 ILE A O 1
ATOM 659 N N . ILE A 1 84 ? 1.229 -1.468 -3.993 1.00 98.50 84 ILE A N 1
ATOM 660 C CA . ILE A 1 84 ? -0.065 -0.902 -4.350 1.00 98.50 84 ILE A CA 1
ATOM 661 C C . ILE A 1 84 ? -0.038 -0.474 -5.810 1.00 98.50 84 ILE A C 1
ATOM 663 O O . ILE A 1 84 ? -0.931 -0.907 -6.538 1.00 98.50 84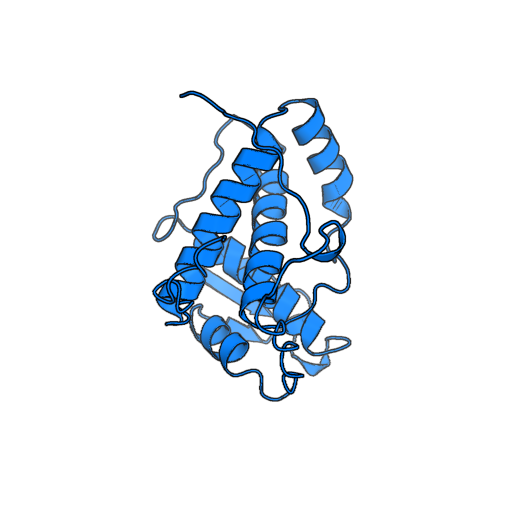 ILE A O 1
ATOM 667 N N . HIS A 1 85 ? 0.979 0.244 -6.293 1.00 98.12 85 HIS A N 1
ATOM 668 C CA . HIS A 1 85 ? 1.117 0.521 -7.729 1.00 98.12 85 HIS A CA 1
ATOM 669 C C . HIS A 1 85 ? 1.092 -0.748 -8.585 1.00 98.12 85 HIS A C 1
ATOM 671 O O . HIS A 1 85 ? 0.338 -0.815 -9.560 1.00 98.12 85 HIS A O 1
ATOM 677 N N . TRP A 1 86 ? 1.816 -1.792 -8.172 1.00 98.56 86 TRP A N 1
ATOM 678 C CA . TRP A 1 86 ? 1.811 -3.094 -8.832 1.00 98.56 86 TRP A CA 1
ATOM 679 C C . TRP A 1 86 ? 0.388 -3.639 -8.971 1.00 98.56 86 TRP A C 1
ATOM 681 O O . TRP A 1 86 ? -0.008 -4.010 -10.074 1.00 98.56 86 TRP A O 1
ATOM 691 N N . THR A 1 87 ? -0.470 -3.601 -7.948 1.00 98.62 87 THR A N 1
ATOM 692 C CA . THR A 1 87 ? -1.868 -4.073 -8.093 1.00 98.62 87 THR A CA 1
ATOM 693 C C . THR A 1 87 ? -2.673 -3.353 -9.192 1.00 98.62 87 THR A C 1
ATOM 695 O O . THR A 1 87 ? -3.672 -3.894 -9.666 1.00 98.62 87 THR A O 1
ATOM 698 N N . GLY A 1 88 ? -2.246 -2.164 -9.630 1.00 97.81 88 GLY A N 1
ATOM 699 C CA . GLY A 1 88 ? -2.900 -1.364 -10.667 1.00 97.81 88 GLY A CA 1
ATOM 700 C C . GLY A 1 88 ? -2.733 -1.885 -12.097 1.00 97.81 88 GLY A C 1
ATOM 701 O O . GLY A 1 88 ? -3.455 -1.425 -12.982 1.00 97.81 88 GLY A O 1
ATOM 702 N N . HIS A 1 89 ? -1.840 -2.850 -12.332 1.00 97.88 89 HIS A N 1
ATOM 703 C CA . HIS A 1 89 ? -1.573 -3.414 -13.660 1.00 97.88 89 HIS A CA 1
ATOM 704 C C . HIS A 1 89 ? -2.835 -3.950 -14.366 1.00 97.88 89 HIS A C 1
ATOM 706 O O . HIS A 1 89 ? -3.754 -4.435 -13.690 1.00 97.88 89 HIS A O 1
ATOM 712 N N . PRO A 1 90 ? -2.889 -3.921 -15.717 1.00 96.62 90 PRO A N 1
ATOM 713 C CA . PRO A 1 90 ? -4.039 -4.391 -16.496 1.00 96.62 90 PRO A CA 1
ATOM 714 C C . PRO A 1 90 ? -4.512 -5.817 -16.188 1.00 96.62 90 PRO A C 1
ATOM 716 O O . PRO A 1 90 ? -5.711 -6.069 -16.223 1.00 96.62 90 PRO A O 1
ATOM 719 N N . ASP A 1 91 ? -3.602 -6.723 -15.825 1.00 96.81 91 ASP A N 1
ATOM 720 C CA . ASP A 1 91 ? -3.936 -8.121 -15.499 1.00 96.81 91 ASP A CA 1
ATOM 721 C C . ASP A 1 91 ? -4.386 -8.332 -14.037 1.00 96.81 91 ASP A C 1
ATOM 723 O O . ASP A 1 91 ? -4.617 -9.463 -13.606 1.00 96.81 91 ASP A O 1
ATOM 727 N N . ARG A 1 92 ? -4.481 -7.252 -13.248 1.00 97.56 92 ARG A N 1
ATOM 728 C CA . ARG A 1 92 ? -4.911 -7.264 -11.840 1.00 97.56 92 ARG A CA 1
ATOM 729 C C . ARG A 1 92 ? -6.144 -6.386 -11.639 1.00 97.56 92 ARG A C 1
ATOM 731 O O . ARG A 1 92 ? -7.233 -6.760 -12.063 1.00 97.56 92 ARG A O 1
ATOM 738 N N . LEU A 1 93 ? -6.002 -5.230 -10.987 1.00 97.44 93 LEU A N 1
ATOM 739 C CA . LEU A 1 93 ? -7.124 -4.321 -10.728 1.00 97.44 93 LEU A CA 1
ATOM 740 C C . LEU A 1 93 ? -7.367 -3.334 -11.872 1.00 97.44 93 LEU A C 1
ATOM 742 O O . LEU A 1 93 ? -8.335 -2.571 -11.799 1.00 97.44 93 LEU A O 1
ATOM 746 N N . ALA A 1 94 ? -6.505 -3.342 -12.898 1.00 95.81 94 ALA A N 1
ATOM 747 C CA . ALA A 1 94 ? -6.618 -2.530 -14.106 1.00 95.81 94 ALA A CA 1
ATOM 748 C C . ALA A 1 94 ? -6.988 -1.073 -13.786 1.00 95.81 94 ALA A C 1
ATOM 750 O O . ALA A 1 94 ? -7.966 -0.520 -14.306 1.00 95.81 94 ALA A O 1
ATOM 751 N N . ARG A 1 95 ? -6.248 -0.458 -12.853 1.00 94.00 95 ARG A N 1
ATOM 752 C CA . ARG A 1 95 ? -6.552 0.902 -12.412 1.00 94.00 95 ARG A CA 1
ATOM 753 C C . ARG A 1 95 ? -6.169 1.884 -13.509 1.00 94.00 95 ARG A C 1
ATOM 755 O O . ARG A 1 95 ? -5.012 2.033 -13.877 1.00 94.00 95 ARG A O 1
ATOM 762 N N . GLY A 1 96 ? -7.180 2.586 -14.002 1.00 85.25 96 GLY A N 1
ATOM 763 C CA . GLY A 1 96 ? -7.036 3.741 -14.869 1.00 85.25 96 GLY A CA 1
ATOM 764 C C . GLY A 1 96 ? -8.093 4.775 -14.508 1.00 85.25 96 GLY A C 1
ATOM 765 O O . GLY A 1 96 ? -9.251 4.434 -14.257 1.00 85.25 96 GLY A O 1
ATOM 766 N N . PHE A 1 97 ? -7.703 6.047 -14.473 1.00 83.56 97 PHE A N 1
ATOM 767 C CA . PHE A 1 97 ? -8.602 7.137 -14.075 1.00 83.56 97 PHE A CA 1
ATOM 768 C C . PHE A 1 97 ? -9.146 7.950 -15.255 1.00 83.56 97 PHE A C 1
ATOM 770 O O . PHE A 1 97 ? -9.952 8.865 -15.064 1.00 83.56 97 PHE A O 1
ATOM 777 N N . GLY A 1 98 ? -8.744 7.584 -16.478 1.00 75.31 98 GLY A N 1
ATOM 778 C CA . GLY A 1 98 ? -9.146 8.247 -17.715 1.00 75.31 98 GLY A CA 1
ATOM 779 C C . GLY A 1 98 ? -8.987 9.767 -17.628 1.00 75.31 98 GLY A C 1
ATOM 780 O O . GLY A 1 98 ? -8.065 10.279 -17.000 1.00 75.31 98 GLY A O 1
ATOM 781 N N . ASN A 1 99 ? -9.946 10.493 -18.202 1.00 77.62 99 ASN A N 1
ATOM 782 C CA . ASN A 1 99 ? -9.926 11.957 -18.219 1.00 77.62 99 ASN A CA 1
ATOM 783 C C . ASN A 1 99 ? -10.454 12.606 -16.926 1.00 77.62 99 ASN A C 1
ATOM 785 O O . ASN A 1 99 ? -10.470 13.831 -16.848 1.00 77.62 99 ASN A O 1
ATOM 789 N N . ARG A 1 100 ? -10.901 11.836 -15.916 1.00 82.94 100 ARG A N 1
ATOM 790 C CA . ARG A 1 100 ? -11.530 12.399 -14.700 1.00 82.94 100 ARG A CA 1
ATOM 791 C C . ARG A 1 100 ? -10.591 13.341 -13.950 1.00 82.94 100 ARG A C 1
ATOM 793 O O . ARG A 1 100 ? -11.046 14.350 -13.423 1.00 82.94 100 ARG A O 1
ATOM 800 N N . PHE A 1 101 ? -9.303 13.010 -13.919 1.00 80.00 101 PHE A N 1
ATOM 801 C CA . PHE A 1 101 ? -8.279 13.811 -13.247 1.00 80.00 101 PHE A CA 1
ATOM 802 C C . PHE A 1 101 ? -7.300 14.479 -14.223 1.00 80.00 101 PHE A C 1
ATOM 804 O O . PHE A 1 101 ? -6.433 15.223 -13.774 1.00 80.00 101 PHE A O 1
ATOM 811 N N . GLY A 1 102 ? -7.455 14.264 -15.537 1.00 81.62 102 GLY A N 1
ATOM 812 C CA . GLY A 1 102 ? -6.585 14.833 -16.573 1.00 81.62 102 GLY A CA 1
ATOM 813 C C . GLY A 1 102 ? -5.103 14.617 -16.259 1.00 81.62 102 GLY A C 1
ATOM 814 O O . GLY A 1 102 ? -4.696 13.506 -15.921 1.00 81.62 102 GLY A O 1
ATOM 815 N N . ASP A 1 103 ? -4.328 15.702 -16.281 1.00 81.25 103 ASP A N 1
ATOM 816 C CA . ASP A 1 103 ? -2.891 15.703 -15.966 1.00 81.25 103 ASP A CA 1
ATOM 817 C C . ASP A 1 103 ? -2.579 15.27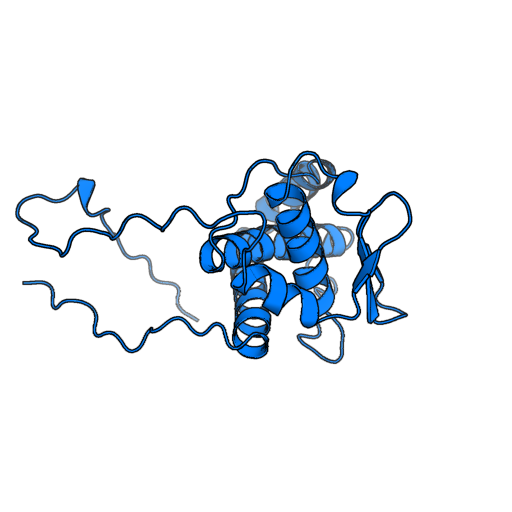4 -14.517 1.00 81.25 103 ASP A C 1
ATOM 819 O O . ASP A 1 103 ? -1.464 14.859 -14.215 1.00 81.25 103 ASP A O 1
ATOM 823 N N . ASN A 1 104 ? -3.569 15.308 -13.617 1.00 85.50 104 ASN A N 1
ATOM 824 C CA . ASN A 1 104 ? -3.429 14.854 -12.232 1.00 85.50 104 ASN A CA 1
ATOM 825 C C . ASN A 1 104 ? -3.753 13.362 -12.043 1.00 85.50 104 ASN A C 1
ATOM 827 O O . ASN A 1 104 ? -3.785 12.894 -10.908 1.00 85.50 104 ASN A O 1
ATOM 831 N N . ALA A 1 105 ? -4.018 12.597 -13.109 1.00 88.19 105 ALA A N 1
ATOM 832 C CA . ALA A 1 105 ? -4.332 11.170 -12.987 1.00 88.19 105 ALA A CA 1
ATOM 833 C C . ALA A 1 105 ? -3.205 10.371 -12.316 1.00 88.19 105 ALA A C 1
ATOM 835 O O . ALA A 1 105 ? -3.489 9.490 -11.510 1.00 88.19 105 ALA A O 1
ATOM 836 N N . TYR A 1 106 ? -1.948 10.718 -12.600 1.00 87.94 106 TYR A N 1
ATOM 837 C CA . TYR A 1 106 ? -0.797 10.098 -11.949 1.00 87.94 106 TYR A CA 1
ATOM 838 C C . TYR A 1 106 ? -0.714 10.478 -10.464 1.00 87.94 106 TYR A C 1
ATOM 840 O O . TYR A 1 106 ? -0.634 9.607 -9.610 1.00 87.94 106 TYR A O 1
ATOM 848 N N . ALA A 1 107 ? -0.876 11.763 -10.130 1.00 91.56 107 ALA A N 1
ATOM 849 C CA . ALA A 1 107 ? -0.944 12.195 -8.733 1.00 91.56 107 ALA A CA 1
ATOM 850 C C . ALA A 1 107 ? -2.109 11.532 -7.972 1.00 91.56 107 ALA A C 1
ATOM 852 O O . ALA A 1 107 ? -2.001 11.265 -6.781 1.00 91.56 107 ALA A O 1
ATOM 853 N N . PHE A 1 108 ? -3.231 11.238 -8.633 1.00 94.62 108 PHE A N 1
ATOM 854 C CA . PHE A 1 108 ? -4.314 10.477 -8.014 1.00 94.62 108 PHE A CA 1
ATOM 855 C C . PHE A 1 108 ? -3.927 9.013 -7.744 1.00 94.62 108 PHE A C 1
ATOM 857 O O . PHE A 1 108 ? -4.324 8.471 -6.717 1.00 94.62 108 PHE A O 1
ATOM 864 N N . GLU A 1 109 ? -3.154 8.380 -8.629 1.00 95.50 109 GLU A N 1
ATOM 865 C CA . GLU A 1 109 ? -2.622 7.027 -8.408 1.00 95.50 109 GLU A CA 1
ATOM 866 C C . GLU A 1 109 ? -1.650 6.990 -7.221 1.00 95.50 109 GLU A C 1
ATOM 868 O O . GLU A 1 109 ? -1.752 6.094 -6.392 1.00 95.50 109 GLU A O 1
ATOM 873 N N . GLU A 1 110 ? -0.795 8.001 -7.071 1.00 94.62 110 GLU A N 1
ATOM 874 C CA . GLU A 1 110 ? 0.084 8.181 -5.900 1.00 94.62 110 GLU A CA 1
ATOM 875 C C . GLU A 1 110 ? -0.723 8.299 -4.596 1.00 94.62 110 GLU A C 1
ATOM 877 O O . GLU A 1 110 ? -0.383 7.698 -3.583 1.00 94.62 110 GLU A O 1
ATOM 882 N N . LEU A 1 111 ? -1.866 8.998 -4.619 1.00 94.69 111 LEU A N 1
ATOM 883 C CA . LEU A 1 111 ? -2.757 9.057 -3.453 1.00 94.69 111 LEU A CA 1
ATOM 884 C C . LEU A 1 111 ? -3.342 7.679 -3.105 1.00 94.69 111 LEU A C 1
ATOM 886 O O . LEU A 1 111 ? -3.505 7.350 -1.930 1.00 94.69 111 LEU A O 1
ATOM 890 N N . VAL A 1 112 ? -3.703 6.886 -4.118 1.00 96.81 112 VAL A N 1
ATOM 891 C CA . VAL A 1 112 ? -4.177 5.508 -3.921 1.00 96.81 112 VAL A CA 1
ATOM 892 C C . VAL A 1 112 ? -3.060 4.641 -3.335 1.00 96.81 112 VAL A C 1
ATOM 894 O O . VAL A 1 112 ? -3.338 3.865 -2.420 1.00 96.81 112 VAL A O 1
ATOM 897 N N . ALA A 1 113 ? -1.826 4.795 -3.822 1.00 96.31 113 ALA A N 1
ATOM 898 C CA . ALA A 1 113 ? -0.649 4.083 -3.332 1.00 96.31 113 ALA A CA 1
ATOM 899 C C . ALA A 1 113 ? -0.348 4.389 -1.864 1.00 96.31 113 ALA A C 1
ATOM 901 O O . ALA A 1 113 ? -0.246 3.464 -1.063 1.00 96.31 113 ALA A O 1
ATOM 902 N N . GLU A 1 114 ? -0.333 5.664 -1.484 1.00 94.75 114 GLU A N 1
ATOM 903 C CA . GLU A 1 114 ? -0.078 6.103 -0.109 1.00 94.75 114 GLU A CA 1
ATOM 904 C C . GLU A 1 114 ? -1.137 5.606 0.884 1.00 94.75 114 GLU A C 1
ATOM 906 O O . GLU A 1 114 ? -0.809 5.035 1.925 1.00 94.75 114 GLU A O 1
ATOM 911 N N . ILE A 1 115 ? -2.428 5.758 0.556 1.00 95.69 115 ILE A N 1
ATOM 912 C CA . ILE A 1 115 ? -3.509 5.261 1.424 1.00 95.69 115 ILE A CA 1
ATOM 913 C C . ILE A 1 115 ? -3.453 3.729 1.518 1.00 95.69 115 ILE A C 1
ATOM 915 O O . ILE A 1 115 ? -3.627 3.168 2.599 1.00 95.69 115 ILE A O 1
ATOM 919 N N . GLY A 1 116 ? -3.201 3.045 0.400 1.00 97.06 116 GLY A N 1
ATOM 920 C CA . GLY A 1 116 ? -3.121 1.586 0.367 1.00 97.06 116 GLY A CA 1
ATOM 921 C C . GLY A 1 116 ? -1.929 1.050 1.160 1.00 97.06 116 GLY A C 1
ATOM 922 O O . GLY A 1 116 ? -2.074 0.063 1.876 1.00 97.06 116 GLY A O 1
ATOM 923 N N . ALA A 1 117 ? -0.780 1.724 1.097 1.00 96.00 117 ALA A N 1
ATOM 924 C CA . ALA A 1 117 ? 0.402 1.372 1.873 1.00 96.00 117 ALA A CA 1
ATOM 925 C C . ALA A 1 117 ? 0.144 1.511 3.377 1.00 96.00 117 ALA A C 1
ATOM 927 O O . ALA A 1 117 ? 0.501 0.617 4.142 1.00 96.00 117 ALA A O 1
ATOM 928 N N . ALA A 1 118 ? -0.555 2.573 3.793 1.00 94.31 118 ALA A N 1
ATOM 929 C CA . ALA A 1 118 ? -0.982 2.739 5.180 1.00 94.31 118 ALA A CA 1
ATOM 930 C C . ALA A 1 118 ? -1.949 1.626 5.629 1.00 94.31 118 ALA A C 1
ATOM 932 O O . ALA A 1 118 ? -1.838 1.128 6.749 1.00 94.31 118 ALA A O 1
ATOM 933 N N . PHE A 1 119 ? -2.868 1.191 4.758 1.00 95.56 119 PHE A N 1
ATOM 934 C CA . PHE A 1 119 ? -3.744 0.054 5.053 1.00 95.56 119 PHE A CA 1
ATOM 935 C C . PHE A 1 119 ? -2.952 -1.245 5.221 1.00 95.56 119 PHE A C 1
ATOM 937 O O . PHE A 1 119 ? -3.177 -1.950 6.201 1.00 95.56 119 PHE A O 1
ATOM 944 N N . LEU A 1 120 ? -2.000 -1.548 4.334 1.00 95.44 120 LEU A N 1
ATOM 945 C CA . LEU A 1 120 ? -1.131 -2.722 4.482 1.00 95.44 120 LEU A CA 1
ATOM 946 C C . LEU A 1 120 ? -0.300 -2.654 5.769 1.00 95.44 120 LEU A C 1
ATOM 948 O O . LEU A 1 120 ? -0.274 -3.625 6.520 1.00 95.44 120 LEU A O 1
ATOM 952 N N . GLY A 1 121 ? 0.283 -1.490 6.073 1.00 93.44 121 GLY A N 1
ATOM 953 C CA . GLY A 1 121 ? 1.028 -1.261 7.311 1.00 93.44 121 GLY A CA 1
ATOM 954 C C . GLY A 1 121 ? 0.206 -1.562 8.560 1.00 93.44 121 GLY A C 1
ATOM 955 O O . GLY A 1 121 ? 0.679 -2.271 9.446 1.00 93.44 121 GLY A O 1
ATOM 956 N N . SER A 1 122 ? -1.060 -1.137 8.589 1.00 91.44 122 SER A N 1
ATOM 957 C CA . SER A 1 122 ? -1.973 -1.441 9.696 1.00 91.44 122 SER A CA 1
ATOM 958 C C . SER A 1 122 ? -2.207 -2.943 9.901 1.00 91.44 122 SER A C 1
ATOM 960 O O . SER A 1 122 ? -2.338 -3.364 11.046 1.00 91.44 122 SER A O 1
ATOM 962 N N . HIS A 1 123 ? -2.267 -3.746 8.833 1.00 91.19 123 HIS A N 1
ATOM 963 C CA . HIS A 1 123 ? -2.494 -5.198 8.936 1.00 91.19 123 HIS A CA 1
ATOM 964 C C . HIS A 1 123 ? -1.217 -5.974 9.272 1.00 91.19 123 HIS A C 1
ATOM 966 O O . HIS A 1 123 ? -1.286 -7.083 9.794 1.00 91.19 123 HIS A O 1
ATOM 972 N N . THR A 1 124 ? -0.044 -5.409 8.984 1.00 91.06 124 THR A N 1
ATOM 973 C CA . THR A 1 124 ? 1.247 -6.043 9.282 1.00 91.06 124 THR A CA 1
ATOM 974 C C . THR A 1 124 ? 1.971 -5.408 10.462 1.00 91.06 124 THR A C 1
ATOM 976 O O . THR A 1 124 ? 3.150 -5.679 10.645 1.00 91.06 124 THR A O 1
ATOM 979 N N . ALA A 1 125 ? 1.314 -4.530 11.225 1.00 90.38 125 ALA A N 1
ATOM 980 C CA . ALA A 1 125 ? 1.919 -3.759 12.314 1.00 90.38 125 ALA A CA 1
ATOM 981 C C . ALA A 1 125 ? 3.200 -2.990 11.915 1.00 90.38 125 ALA A C 1
ATOM 983 O O . ALA A 1 125 ? 4.100 -2.809 12.729 1.00 90.38 125 ALA A O 1
ATOM 984 N N . ILE A 1 126 ? 3.275 -2.523 10.664 1.00 89.56 126 ILE A N 1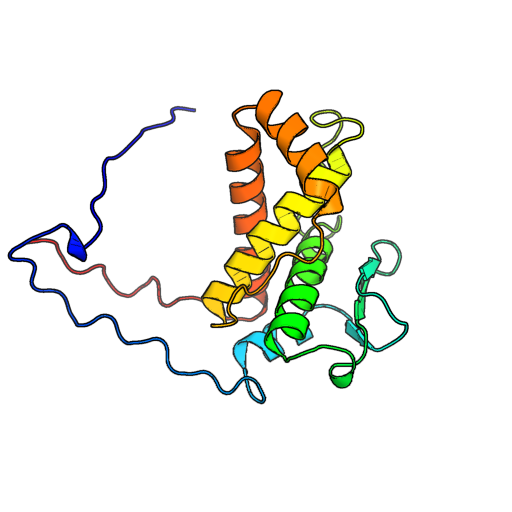
ATOM 985 C CA . ILE A 1 126 ? 4.317 -1.592 10.220 1.00 89.56 126 ILE A CA 1
ATOM 986 C C . ILE A 1 126 ? 3.780 -0.171 10.419 1.00 89.56 126 ILE A C 1
ATOM 988 O O . ILE A 1 126 ? 2.790 0.196 9.773 1.00 89.56 126 ILE A O 1
ATOM 992 N N . PRO A 1 127 ? 4.379 0.632 11.313 1.00 86.62 127 PRO A N 1
ATOM 993 C CA . PRO A 1 127 ? 3.912 1.981 11.570 1.00 86.62 127 PRO A CA 1
ATOM 994 C C . PRO A 1 127 ? 4.129 2.877 10.349 1.00 86.62 127 PRO A C 1
ATOM 996 O O . PRO A 1 127 ? 5.123 2.781 9.631 1.00 86.62 127 PRO A O 1
ATOM 999 N N . PHE A 1 128 ? 3.199 3.807 10.148 1.00 81.50 128 PHE A N 1
ATOM 1000 C CA . PHE A 1 128 ? 3.438 4.941 9.270 1.00 81.50 128 PHE A CA 1
ATOM 1001 C C . PHE A 1 128 ? 4.316 5.958 10.010 1.00 81.50 128 PHE A C 1
ATOM 1003 O O . PHE A 1 128 ? 3.885 6.517 11.019 1.00 81.50 128 PHE A O 1
ATOM 1010 N N . GLU A 1 129 ? 5.531 6.195 9.514 1.00 79.69 129 GLU A N 1
ATOM 1011 C CA . GLU A 1 129 ? 6.455 7.176 10.096 1.00 79.69 129 GLU A CA 1
ATOM 1012 C C . GLU A 1 129 ? 6.354 8.533 9.385 1.00 79.69 129 GLU A C 1
ATOM 1014 O O . GLU A 1 129 ? 5.818 9.494 9.939 1.00 79.69 129 GLU A O 1
ATOM 1019 N N . GLU A 1 130 ? 6.828 8.617 8.140 1.00 76.12 130 GLU A N 1
ATOM 1020 C CA . GLU A 1 130 ? 6.830 9.854 7.357 1.00 76.12 130 GLU A CA 1
ATOM 1021 C C . GLU A 1 130 ? 6.489 9.589 5.885 1.00 76.12 130 GLU A C 1
ATOM 1023 O O . GLU A 1 130 ? 6.948 8.618 5.280 1.00 76.12 130 GLU A O 1
ATOM 1028 N N . MET A 1 131 ? 5.709 10.495 5.288 1.00 70.88 131 MET A N 1
ATOM 1029 C CA . MET A 1 131 ? 5.401 10.480 3.859 1.00 70.88 131 MET A CA 1
ATOM 1030 C C . MET A 1 131 ? 6.635 10.881 3.042 1.00 70.88 131 MET A C 1
ATOM 1032 O O . MET A 1 131 ? 7.123 12.004 3.161 1.00 70.88 131 MET A O 1
ATOM 1036 N N . ARG A 1 132 ? 7.105 9.999 2.154 1.00 68.69 132 ARG A N 1
ATOM 1037 C CA . ARG A 1 132 ? 8.314 10.235 1.339 1.00 68.69 132 ARG A CA 1
ATOM 1038 C C . ARG A 1 132 ? 8.039 10.889 -0.027 1.00 68.69 132 ARG A C 1
ATOM 1040 O O . ARG A 1 132 ? 8.998 11.170 -0.742 1.00 68.69 132 ARG A O 1
ATOM 1047 N N . HIS A 1 133 ? 6.774 11.201 -0.343 1.00 70.06 133 HIS A N 1
ATOM 1048 C CA . HIS A 1 133 ? 6.357 11.838 -1.606 1.00 70.06 133 HIS A CA 1
ATOM 1049 C C . HIS A 1 133 ? 5.592 13.174 -1.435 1.00 70.06 133 HIS A C 1
ATOM 1051 O O . HIS A 1 133 ? 4.487 13.348 -1.969 1.00 70.06 133 HIS A O 1
ATOM 1057 N N . PRO A 1 134 ? 6.138 14.158 -0.687 1.00 75.88 134 PRO A N 1
ATOM 1058 C CA . PRO A 1 134 ? 5.473 15.443 -0.455 1.00 75.88 134 PRO A CA 1
ATOM 1059 C C . PRO A 1 134 ? 5.228 16.258 -1.737 1.00 75.88 134 PRO A C 1
ATOM 1061 O O . PRO A 1 134 ? 4.382 17.157 -1.744 1.00 75.88 134 PRO A O 1
ATOM 1064 N N . GLU A 1 135 ? 5.927 15.957 -2.834 1.00 79.88 135 GLU A N 1
ATOM 1065 C CA . GLU A 1 135 ? 5.762 16.605 -4.136 1.00 79.88 135 GLU A CA 1
ATOM 1066 C C . GLU A 1 135 ? 4.323 16.535 -4.675 1.00 79.88 135 GLU A C 1
ATOM 1068 O O . GLU A 1 135 ? 3.889 17.455 -5.377 1.00 79.88 135 GLU A O 1
ATOM 1073 N N . TYR A 1 136 ? 3.545 15.514 -4.295 1.00 81.00 136 TYR A N 1
ATOM 1074 C CA . TYR A 1 136 ? 2.163 15.356 -4.750 1.00 81.00 136 TYR A CA 1
ATOM 1075 C C . TYR A 1 136 ? 1.130 16.064 -3.874 1.00 81.00 136 TYR A C 1
ATOM 1077 O O . TYR A 1 136 ? -0.009 16.227 -4.314 1.00 81.00 136 TYR A O 1
ATOM 1085 N N . ILE A 1 137 ? 1.500 16.584 -2.695 1.00 85.81 137 ILE A N 1
ATOM 1086 C CA . ILE A 1 137 ? 0.560 17.255 -1.778 1.00 85.81 137 ILE A CA 1
ATOM 1087 C C . ILE A 1 137 ? -0.172 18.400 -2.484 1.00 85.81 137 ILE A C 1
ATOM 1089 O O . ILE A 1 137 ? -1.391 18.535 -2.363 1.00 85.81 137 ILE A O 1
ATOM 1093 N N . ASN A 1 138 ? 0.544 19.216 -3.265 1.00 85.88 138 ASN A N 1
ATOM 1094 C CA . ASN A 1 138 ? -0.086 20.308 -4.006 1.00 85.88 138 ASN A CA 1
ATOM 1095 C C . ASN A 1 138 ? -1.094 19.777 -5.039 1.00 85.88 138 ASN A C 1
ATOM 1097 O O . ASN A 1 138 ? -2.210 20.288 -5.123 1.00 85.88 138 ASN A O 1
ATOM 1101 N N . ALA A 1 139 ? -0.741 18.725 -5.782 1.00 86.88 139 ALA A N 1
ATOM 1102 C CA . ALA A 1 139 ? -1.634 18.107 -6.760 1.00 86.88 139 ALA A CA 1
ATOM 1103 C C . ALA A 1 139 ? -2.873 17.491 -6.088 1.00 86.88 139 ALA A C 1
ATOM 1105 O O . ALA A 1 139 ? -3.994 17.720 -6.544 1.00 86.88 139 ALA A O 1
ATOM 1106 N N . TRP A 1 140 ? -2.711 16.801 -4.955 1.00 90.38 140 TRP A N 1
ATOM 1107 C CA . TRP A 1 140 ? -3.830 16.269 -4.176 1.00 90.38 140 TRP A CA 1
ATOM 1108 C C . TRP A 1 140 ? -4.743 17.376 -3.664 1.00 90.38 140 TRP A C 1
ATOM 1110 O O . TRP A 1 140 ? -5.960 17.260 -3.784 1.00 90.38 140 TRP A O 1
ATOM 1120 N N . LEU A 1 141 ? -4.195 18.491 -3.175 1.00 90.00 141 LEU A N 1
ATOM 1121 C CA . LEU A 1 141 ? -5.003 19.645 -2.777 1.00 90.00 141 LEU A CA 1
ATOM 1122 C C . LEU A 1 141 ? -5.826 20.201 -3.947 1.00 90.00 141 LEU A C 1
ATOM 1124 O O . LEU A 1 141 ? -6.981 20.577 -3.739 1.00 90.00 141 LEU A O 1
ATOM 1128 N N . GLN A 1 142 ? -5.279 20.243 -5.168 1.00 88.75 142 GLN A N 1
ATOM 1129 C CA . GLN A 1 142 ? -6.049 20.652 -6.350 1.00 88.75 142 GLN A CA 1
ATOM 1130 C C . GLN A 1 142 ? -7.145 19.639 -6.697 1.00 88.75 142 GLN A C 1
ATOM 1132 O O . GLN A 1 142 ? -8.287 20.041 -6.922 1.00 88.75 142 GLN A O 1
ATOM 1137 N N . ILE A 1 143 ? -6.831 18.339 -6.677 1.00 89.69 143 ILE A N 1
ATOM 1138 C CA . ILE A 1 143 ? -7.807 17.263 -6.893 1.00 89.69 143 ILE A CA 1
ATOM 1139 C C . ILE A 1 143 ? -8.971 17.395 -5.897 1.00 89.69 143 ILE A C 1
ATOM 1141 O O . ILE A 1 143 ? -10.128 17.419 -6.310 1.00 89.69 143 ILE A O 1
ATOM 1145 N N . MET A 1 144 ? -8.682 17.529 -4.599 1.00 91.50 144 MET A N 1
ATOM 1146 C CA . MET A 1 144 ? -9.706 17.590 -3.547 1.00 91.50 144 MET A CA 1
ATOM 1147 C C . MET A 1 144 ? -10.569 18.852 -3.626 1.00 91.50 144 MET A C 1
ATOM 1149 O O . MET A 1 144 ? -11.757 18.807 -3.309 1.00 91.50 144 MET A O 1
ATOM 1153 N N . LYS A 1 145 ? -9.996 19.980 -4.067 1.00 90.50 145 LYS A N 1
ATOM 1154 C CA . LYS A 1 145 ? -10.758 21.213 -4.326 1.00 90.50 145 LYS A CA 1
ATOM 1155 C C . LYS A 1 145 ? -11.681 21.075 -5.537 1.00 90.50 145 LYS A C 1
ATOM 1157 O O . LYS A 1 145 ? -12.767 21.650 -5.527 1.00 90.50 145 LYS A O 1
ATOM 1162 N N . GLY A 1 146 ? -11.249 20.348 -6.568 1.00 89.50 146 GLY A N 1
ATOM 1163 C CA . GLY A 1 146 ? -12.016 20.134 -7.796 1.00 89.50 146 GLY A CA 1
ATOM 1164 C C . GLY A 1 146 ? -13.091 19.047 -7.687 1.00 89.50 146 GLY A C 1
ATOM 1165 O O . GLY A 1 146 ? -14.109 19.129 -8.371 1.00 89.50 146 GLY A O 1
ATOM 1166 N N . ASP A 1 147 ? -12.892 18.048 -6.825 1.00 89.69 147 ASP A N 1
ATOM 1167 C CA . ASP A 1 147 ? -13.793 16.906 -6.659 1.00 89.69 147 ASP A CA 1
ATOM 1168 C C . ASP A 1 147 ? -13.884 16.483 -5.182 1.00 89.69 147 ASP A C 1
ATOM 1170 O O . ASP A 1 147 ? -13.028 15.776 -4.649 1.00 89.69 147 ASP A O 1
ATOM 1174 N N . ASN A 1 148 ? -14.986 16.848 -4.520 1.00 89.88 148 ASN A N 1
ATOM 1175 C CA . ASN A 1 148 ? -15.236 16.500 -3.116 1.00 89.88 148 ASN A CA 1
ATOM 1176 C C . ASN A 1 148 ? -15.460 14.994 -2.867 1.00 89.88 148 ASN A C 1
ATOM 1178 O O . ASN A 1 148 ? -15.536 14.563 -1.716 1.00 89.88 148 ASN A O 1
ATOM 1182 N N . LYS A 1 149 ? -15.565 14.182 -3.926 1.00 91.56 149 LYS A N 1
ATOM 1183 C CA . LYS A 1 149 ? -15.641 12.716 -3.858 1.00 91.56 149 LYS A CA 1
ATOM 1184 C C . LYS A 1 149 ? -14.299 12.049 -4.152 1.00 91.56 149 LYS A C 1
ATOM 1186 O O . LYS A 1 149 ? -14.229 10.816 -4.106 1.00 91.56 149 LYS A O 1
ATOM 1191 N N . ALA A 1 150 ? -13.250 12.813 -4.461 1.00 92.94 150 ALA A N 1
ATOM 1192 C CA . ALA A 1 150 ? -11.945 12.265 -4.805 1.00 92.94 150 ALA A CA 1
ATOM 1193 C C . ALA A 1 150 ? -11.359 11.434 -3.661 1.00 92.94 150 ALA A C 1
ATOM 1195 O O . ALA A 1 150 ? -10.967 10.298 -3.907 1.00 92.94 150 ALA A O 1
ATOM 1196 N N . ILE A 1 151 ? -11.405 11.922 -2.415 1.00 93.62 151 ILE A N 1
ATOM 1197 C CA . ILE A 1 151 ? -10.877 11.179 -1.258 1.00 93.62 151 ILE A CA 1
ATOM 1198 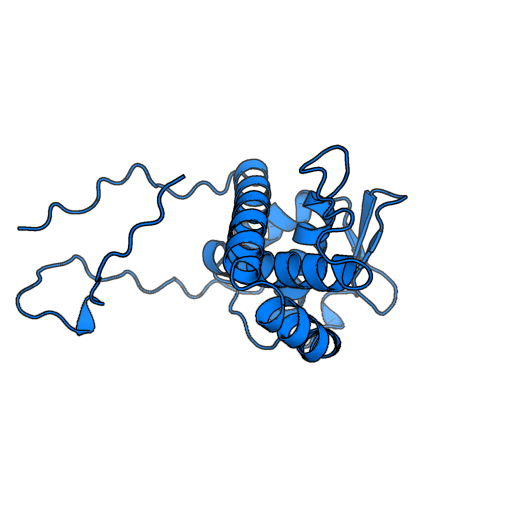C C . ILE A 1 151 ? -11.597 9.846 -1.040 1.00 93.62 151 ILE A C 1
ATOM 1200 O O . ILE A 1 151 ? -10.950 8.823 -0.855 1.00 93.62 151 ILE A O 1
ATOM 1204 N N . PHE A 1 152 ? -12.928 9.822 -1.157 1.00 93.81 152 PHE A N 1
ATOM 1205 C CA . PHE A 1 152 ? -13.707 8.585 -1.042 1.00 93.81 152 PHE A CA 1
ATOM 1206 C C . PHE A 1 152 ? -13.396 7.616 -2.182 1.00 93.81 152 PHE A C 1
ATOM 1208 O O . PHE A 1 152 ? -13.354 6.407 -1.979 1.00 93.81 152 PHE A O 1
ATOM 1215 N N . THR A 1 153 ? -13.163 8.144 -3.388 1.00 94.56 153 THR A N 1
ATOM 1216 C CA . THR A 1 153 ? -12.753 7.327 -4.534 1.00 94.56 153 THR A CA 1
ATOM 1217 C C . THR A 1 153 ? -11.364 6.733 -4.297 1.00 94.56 153 THR A C 1
ATOM 1219 O O . THR A 1 153 ? -11.182 5.542 -4.528 1.00 94.56 153 THR A O 1
ATOM 1222 N N . ALA A 1 154 ? -10.404 7.541 -3.839 1.00 95.69 154 ALA A N 1
ATOM 1223 C CA . ALA A 1 154 ? -9.036 7.107 -3.583 1.00 95.69 154 ALA A CA 1
ATOM 1224 C C . ALA A 1 154 ? -9.007 6.042 -2.484 1.00 95.69 154 ALA A C 1
ATOM 1226 O O . ALA A 1 154 ? -8.487 4.958 -2.714 1.00 95.69 154 ALA A O 1
ATOM 1227 N N . ALA A 1 155 ? -9.682 6.294 -1.358 1.00 96.25 155 ALA A N 1
ATOM 1228 C CA . ALA A 1 155 ? -9.804 5.341 -0.259 1.00 96.25 155 ALA A CA 1
ATOM 1229 C C . ALA A 1 155 ? -10.464 4.024 -0.695 1.00 96.25 155 ALA A C 1
ATOM 1231 O O . ALA A 1 155 ? -9.962 2.954 -0.375 1.00 96.25 155 ALA A O 1
ATOM 1232 N N . ALA A 1 156 ? -11.541 4.072 -1.489 1.00 96.31 156 ALA A N 1
ATOM 1233 C CA . ALA A 1 156 ? -12.174 2.856 -2.001 1.00 96.31 156 ALA A CA 1
ATOM 1234 C C . ALA A 1 156 ? -11.251 2.060 -2.942 1.00 96.31 156 ALA A C 1
ATOM 1236 O O . ALA A 1 156 ? -11.262 0.833 -2.931 1.00 96.31 156 ALA A O 1
ATOM 1237 N N . LYS A 1 157 ? -10.450 2.741 -3.772 1.00 97.81 157 LYS A N 1
ATOM 1238 C CA . LYS A 1 157 ? -9.471 2.088 -4.656 1.00 97.81 157 LYS A CA 1
ATOM 1239 C C . LYS A 1 157 ? -8.278 1.526 -3.883 1.00 97.81 157 LYS A C 1
ATOM 1241 O O . LYS A 1 157 ? -7.824 0.440 -4.226 1.00 97.81 157 LYS A O 1
ATOM 1246 N N . ALA A 1 158 ? -7.824 2.233 -2.853 1.00 98.12 158 ALA A N 1
ATOM 1247 C CA . ALA A 1 158 ? -6.778 1.794 -1.941 1.00 98.12 158 ALA A CA 1
ATOM 1248 C C . ALA A 1 158 ? -7.212 0.561 -1.143 1.00 98.12 158 ALA A C 1
ATOM 1250 O O . ALA A 1 158 ? -6.455 -0.399 -1.074 1.00 98.12 158 ALA A O 1
ATOM 1251 N N . GLN A 1 159 ? -8.452 0.536 -0.637 1.00 97.69 159 GLN A N 1
ATOM 1252 C CA . GLN A 1 159 ? -9.011 -0.634 0.045 1.00 97.69 159 GLN A CA 1
ATOM 1253 C C . GLN A 1 159 ? -9.021 -1.854 -0.878 1.00 97.69 159 GLN A C 1
ATOM 1255 O O . GLN A 1 159 ? -8.469 -2.882 -0.523 1.00 97.69 159 GLN A O 1
ATOM 1260 N N . LEU A 1 160 ? -9.540 -1.720 -2.107 1.00 97.94 160 LEU A N 1
ATOM 1261 C CA . LEU A 1 160 ? -9.531 -2.820 -3.081 1.00 97.94 160 LEU A CA 1
ATOM 1262 C C . LEU A 1 160 ? -8.113 -3.330 -3.396 1.00 97.94 160 LEU A C 1
ATOM 1264 O O . LEU A 1 160 ? -7.935 -4.516 -3.657 1.00 97.94 160 LEU A O 1
ATOM 1268 N N . ALA A 1 161 ? -7.118 -2.440 -3.408 1.00 98.44 161 ALA A N 1
ATOM 1269 C CA . ALA A 1 161 ? -5.719 -2.807 -3.610 1.00 98.44 161 ALA A CA 1
ATOM 1270 C C . ALA A 1 161 ? -5.129 -3.544 -2.403 1.00 98.44 161 ALA A C 1
ATOM 1272 O O . ALA A 1 161 ? -4.490 -4.578 -2.585 1.00 98.44 161 ALA A O 1
ATOM 1273 N N . ALA A 1 162 ? -5.374 -3.043 -1.191 1.00 98.06 162 ALA A N 1
ATOM 1274 C CA . ALA A 1 162 ? -4.938 -3.680 0.044 1.00 98.06 162 ALA A CA 1
ATOM 1275 C C . ALA A 1 162 ? -5.597 -5.056 0.221 1.00 98.06 162 ALA A C 1
ATOM 1277 O O . ALA A 1 162 ? -4.888 -6.036 0.419 1.00 98.06 162 ALA A O 1
ATOM 1278 N N . ASP A 1 163 ? -6.916 -5.158 0.032 1.00 97.06 163 ASP A N 1
ATOM 1279 C CA . ASP A 1 163 ? -7.666 -6.419 0.101 1.00 97.06 163 ASP A CA 1
ATOM 1280 C C . ASP A 1 163 ? -7.101 -7.455 -0.877 1.00 97.06 163 ASP A C 1
ATOM 1282 O O . ASP A 1 163 ? -6.893 -8.609 -0.515 1.00 97.06 163 ASP A O 1
ATOM 1286 N N . PHE A 1 164 ? -6.802 -7.038 -2.114 1.00 97.94 164 PHE A N 1
ATOM 1287 C CA . PHE A 1 164 ? -6.193 -7.912 -3.116 1.00 97.94 164 PHE A CA 1
ATOM 1288 C C . PHE A 1 164 ? -4.834 -8.459 -2.656 1.00 97.94 164 PHE A C 1
ATOM 1290 O O . PHE A 1 164 ? -4.539 -9.634 -2.865 1.00 97.94 164 PHE A O 1
ATOM 1297 N N . VAL A 1 165 ? -3.994 -7.618 -2.052 1.00 98.31 165 VAL A N 1
ATOM 1298 C CA . VAL A 1 165 ? -2.671 -8.015 -1.547 1.00 98.31 165 VAL A CA 1
ATOM 1299 C C . VAL A 1 165 ? -2.802 -8.955 -0.352 1.00 98.31 165 VAL A C 1
ATOM 1301 O O . VAL A 1 165 ? -2.154 -9.999 -0.333 1.00 98.31 165 VAL A O 1
ATOM 1304 N N . LEU A 1 166 ? -3.657 -8.614 0.612 1.00 96.50 166 LEU A N 1
ATOM 1305 C CA . LEU A 1 166 ? -3.883 -9.394 1.828 1.00 96.50 166 LEU A CA 1
ATOM 1306 C C . LEU A 1 166 ? -4.453 -10.783 1.512 1.00 96.50 166 LEU A C 1
ATOM 1308 O O . LEU A 1 166 ? -3.916 -11.782 1.991 1.00 96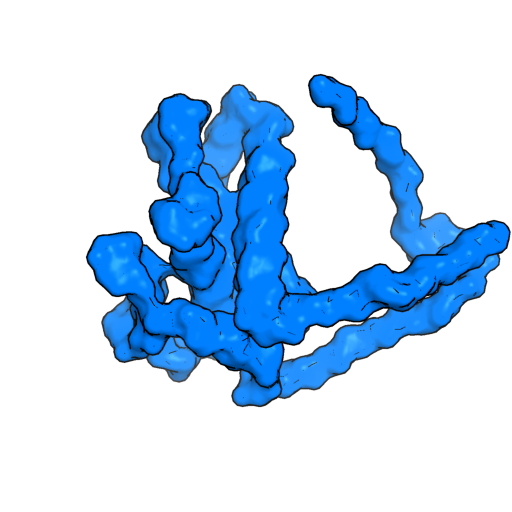.50 166 LEU A O 1
ATOM 1312 N N . ASP A 1 167 ? -5.453 -10.864 0.628 1.00 95.94 167 ASP A N 1
ATOM 1313 C CA . ASP A 1 167 ? -6.015 -12.130 0.135 1.00 95.94 167 ASP A CA 1
ATOM 1314 C C . ASP A 1 167 ? -4.936 -13.001 -0.524 1.00 95.94 167 ASP A C 1
ATOM 1316 O O . ASP A 1 167 ? -4.768 -14.174 -0.186 1.00 95.94 167 ASP A O 1
ATOM 1320 N N . ARG A 1 168 ? -4.116 -12.412 -1.405 1.00 96.25 168 ARG A N 1
ATOM 1321 C CA . ARG A 1 168 ? -3.026 -13.135 -2.079 1.00 96.25 168 ARG A CA 1
ATOM 1322 C C . ARG A 1 168 ? -1.913 -13.578 -1.138 1.00 96.25 168 ARG A C 1
ATOM 1324 O O . ARG A 1 168 ? -1.307 -14.616 -1.393 1.00 96.25 168 ARG A O 1
ATOM 1331 N N . ALA A 1 169 ? -1.656 -12.826 -0.075 1.00 95.69 169 ALA A N 1
ATOM 1332 C CA . ALA A 1 169 ? -0.705 -13.195 0.967 1.00 95.69 169 ALA A CA 1
ATOM 1333 C C . ALA A 1 169 ? -1.277 -14.220 1.968 1.00 95.69 169 ALA A C 1
ATOM 1335 O O . ALA A 1 169 ? -0.535 -14.718 2.817 1.00 95.69 169 ALA A O 1
ATOM 1336 N N . GLY A 1 170 ? -2.576 -14.544 1.891 1.00 94.31 170 GLY A N 1
ATOM 1337 C CA . GLY A 1 170 ? -3.260 -15.391 2.869 1.00 94.31 170 GLY A CA 1
ATOM 1338 C C . GLY A 1 170 ? -3.372 -14.740 4.252 1.00 94.31 170 GLY A C 1
ATOM 1339 O O . GLY A 1 170 ? -3.446 -15.444 5.257 1.00 94.31 170 GLY A O 1
ATOM 1340 N N . ILE A 1 171 ? -3.341 -13.406 4.306 1.00 89.25 171 ILE A N 1
ATOM 1341 C CA . ILE A 1 171 ? -3.479 -12.597 5.519 1.00 89.25 171 ILE A CA 1
ATOM 1342 C C . ILE A 1 171 ? -4.938 -12.158 5.586 1.00 89.25 171 ILE A C 1
ATOM 1344 O O . ILE A 1 171 ? -5.295 -11.035 5.246 1.00 89.25 171 ILE A O 1
ATOM 1348 N N . THR A 1 172 ? -5.818 -13.088 5.937 1.00 72.25 172 THR A N 1
ATOM 1349 C CA . THR A 1 172 ? -7.222 -12.766 6.183 1.00 72.25 172 THR A CA 1
ATOM 1350 C C . THR A 1 172 ? -7.390 -12.452 7.656 1.00 72.25 172 THR A C 1
ATOM 1352 O O . THR A 1 172 ? -7.149 -13.327 8.492 1.00 72.25 172 THR A O 1
ATOM 1355 N N . ASP A 1 173 ? -7.843 -11.242 7.972 1.00 57.72 173 ASP A N 1
ATOM 1356 C CA . ASP A 1 173 ? -8.358 -10.960 9.305 1.00 57.72 173 ASP A CA 1
ATOM 1357 C C . ASP A 1 173 ? -9.439 -11.987 9.644 1.00 57.72 173 ASP A C 1
ATOM 1359 O O . ASP A 1 173 ? -10.306 -12.309 8.825 1.00 57.72 173 ASP A O 1
ATOM 1363 N N . HIS A 1 174 ? -9.395 -12.495 10.872 1.00 44.69 174 HIS A N 1
ATOM 1364 C CA . HIS A 1 174 ? -10.459 -13.285 11.475 1.00 44.69 174 HIS A CA 1
ATOM 1365 C C . HIS A 1 174 ? -11.719 -12.413 11.679 1.00 44.69 174 HIS A C 1
ATOM 1367 O O . HIS A 1 174 ? -12.163 -12.189 12.801 1.00 44.69 174 HIS A O 1
ATOM 1373 N N . LEU A 1 175 ? -12.322 -11.914 10.597 1.00 43.00 175 LEU A N 1
ATOM 1374 C CA . LEU A 1 175 ? -13.581 -11.160 10.606 1.00 43.00 175 LEU A CA 1
ATOM 1375 C C . LEU A 1 175 ? -14.791 -12.040 10.970 1.00 43.00 175 LEU A C 1
ATOM 1377 O O . LEU A 1 175 ? -15.892 -11.527 11.150 1.00 43.00 175 LEU A O 1
ATOM 1381 N N . ASP A 1 176 ? -14.584 -13.351 11.129 1.00 40.50 176 ASP A N 1
ATOM 1382 C CA . ASP A 1 176 ? -15.586 -14.298 11.625 1.00 40.50 176 ASP A CA 1
ATOM 1383 C C . ASP A 1 176 ? -15.720 -14.299 13.158 1.00 40.50 176 ASP A C 1
ATOM 1385 O O . ASP A 1 176 ? -16.585 -14.996 13.696 1.00 40.50 176 ASP A O 1
ATOM 1389 N N . ALA A 1 177 ? -14.906 -13.527 13.891 1.00 44.34 177 ALA A N 1
ATOM 1390 C CA . ALA A 1 177 ? -15.150 -13.316 15.312 1.00 44.34 177 ALA A CA 1
ATOM 1391 C C . ALA A 1 177 ? -16.418 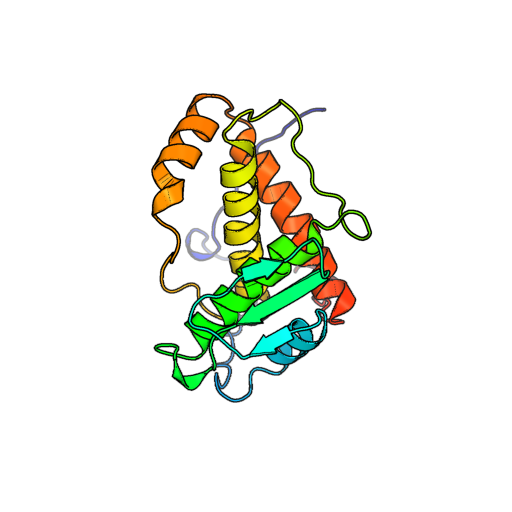-12.452 15.473 1.00 44.34 177 ALA A C 1
ATOM 1393 O O . ALA A 1 177 ? -16.434 -11.300 15.031 1.00 44.34 177 ALA A O 1
ATOM 1394 N N . PRO A 1 178 ? -17.505 -12.969 16.079 1.00 42.91 178 PRO A N 1
ATOM 1395 C CA . PRO A 1 178 ? -18.720 -12.188 16.241 1.00 42.91 178 PRO A CA 1
ATOM 1396 C C . PRO A 1 178 ? -18.413 -10.932 17.058 1.00 42.91 178 PRO A C 1
ATOM 1398 O O . PRO A 1 178 ? -17.867 -11.020 18.159 1.00 42.91 178 PRO A O 1
ATOM 1401 N N . LEU A 1 179 ? -18.782 -9.766 16.516 1.00 48.22 179 LEU A N 1
ATOM 1402 C CA . LEU A 1 179 ? -18.704 -8.504 17.247 1.00 48.22 179 LEU A CA 1
ATOM 1403 C C . LEU A 1 179 ? -19.422 -8.672 18.596 1.00 48.22 179 LEU A C 1
ATOM 1405 O O . LEU A 1 179 ? -20.534 -9.217 18.619 1.00 48.22 179 LEU A O 1
ATOM 1409 N N . PRO A 1 180 ? -18.825 -8.227 19.717 1.00 50.91 180 PRO A N 1
ATOM 1410 C CA . PRO A 1 180 ? -19.474 -8.327 21.012 1.00 50.91 180 PRO A CA 1
ATOM 1411 C C . PRO A 1 180 ? -20.832 -7.624 20.950 1.00 50.91 180 PRO A C 1
ATOM 1413 O O . PRO A 1 180 ? -20.948 -6.489 20.483 1.00 50.91 180 PRO A O 1
ATOM 1416 N N . VAL A 1 181 ? -21.874 -8.331 21.387 1.00 39.19 181 VAL A N 1
ATOM 1417 C CA . VAL A 1 181 ? -23.237 -7.800 21.416 1.00 39.19 181 VAL A CA 1
ATOM 1418 C C . VAL A 1 181 ? -23.248 -6.611 22.374 1.00 39.19 181 VAL A C 1
ATOM 1420 O O . VAL A 1 181 ? -22.975 -6.772 23.562 1.00 39.19 181 VAL A O 1
ATOM 1423 N N . ALA A 1 182 ? -23.532 -5.418 21.853 1.00 40.97 182 ALA A N 1
ATOM 1424 C CA . ALA A 1 182 ? -23.729 -4.235 22.680 1.00 40.97 182 ALA A CA 1
ATOM 1425 C C . ALA A 1 182 ? -24.940 -4.467 23.604 1.00 40.97 182 ALA A C 1
ATOM 1427 O O . ALA A 1 182 ? -26.029 -4.780 23.115 1.00 40.97 182 ALA A O 1
ATOM 1428 N N . ALA A 1 183 ? -24.720 -4.366 24.918 1.00 38.16 183 ALA A N 1
ATOM 1429 C CA . ALA A 1 183 ? -25.752 -4.453 25.953 1.00 38.16 183 ALA A CA 1
ATOM 1430 C C . ALA A 1 183 ? -26.512 -3.130 26.117 1.00 38.16 183 ALA A C 1
ATOM 1432 O O . ALA A 1 183 ? -25.874 -2.061 25.963 1.00 38.16 183 ALA A O 1
#

Secondary structure (DSSP, 8-state):
----------GGG-SS---PPPPPPP---GGG-HHHHHHHTSSEEEE-SSS-EEETTTTEEEE--GGGSSSHHHHHHHHHHHHHHHHTSTTTT----GGGSGGGHHHHHHHHHHHHHHHHHHHTT------S-GGGHHHHHHHHHH-TTHHHHHHHHHHHHHHHHHHHHT----TTSPPPPP-

pLDDT: mean 86.88, std 14.24, range [38.16, 98.62]

Radius of gyration: 18.38 Å; chains: 1; bounding box: 48×37×50 Å

Sequence (183 aa):
PLARAYTVFNVEQCKGLYLPALEASEVVDEENNELAEKILTLPELNHGGGRACYTPSTDRITMPPRDAFENLNFYYGTAYHEIIHWTGHPDRLARGFGNRFGDNAYAFEELVAEIGAAFLGSHTAIPFEEMRHPEYINAWLQIMKGDNKAIFTAAAKAQLAADFVLDRAGITDHLDAPLPVAA

Foldseek 3Di:
DDDDDDDDDDPVRDPPDDDDPDPDPPPDPLVCLPLLVLLLVPFAEEEDDDDWAQDQVVLYTYDHPQVSDPHSLVVSLSSQLRLLVSCCHCVHVVDDPPCLLPVCRVLLSSLLSNLLSCVSCVLSVRDDDDDPCCVSVVVVVVVCVVDVCSNVVSNVSSVVSNVRSCVSSVNDPCPVPDDPDDD